Protein AF-L7ZB66-F1 (afdb_monomer)

InterPro dom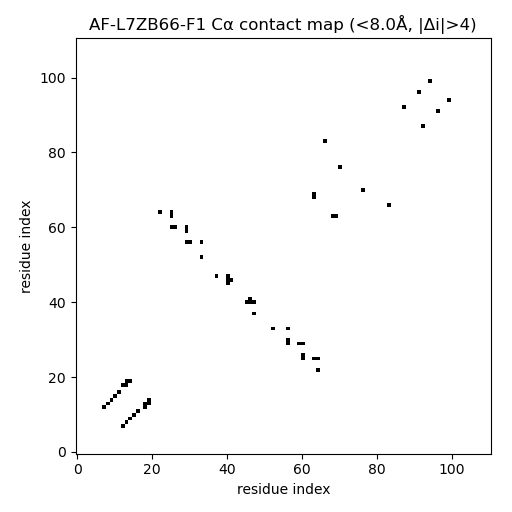ains:
  IPR001128 Cytochrome P450 [PF00067] (2-100)
  IPR036396 Cytochrome P450 superfamily [G3DSA:1.10.630.10] (1-111)
  IPR036396 Cytochrome P450 superfamily [SSF48264] (1-101)

Sequence (111 aa):
PYWKFIKKTCTFELLGTRNMNHFLPIRTNEIRRFLQVMLEKAKASEGVNVTEELIKLTNNVISQMMFSTRSSGTEGEAEEVRTLVREVTQIFGEFNVSDFIKLCKNIDIGG

pLDDT: mean 73.18, std 19.53, range [38.47, 97.62]

Foldseek 3Di:
DVVVVVVCCCVPVQVNPVNVVVLVVVLVVLVVVLVVVVVVCVVVVHDDPVVVSVVVSVVSSVCCSVLVDDDDDDPVVVVSVVVVVVVVCVVVVVPDVVVVVVVVVVPPPPD

Radius of gyration: 17.72 Å; Cα contacts (8 Å, |Δi|>4): 32; chains: 1; bounding box: 33×48×47 Å

Structure (mmCIF, N/CA/C/O backbone):
data_AF-L7ZB66-F1
#
_entry.id   AF-L7ZB66-F1
#
loop_
_atom_site.group_PDB
_atom_site.id
_atom_site.type_symbol
_atom_site.label_atom_id
_atom_site.label_alt_id
_atom_site.label_comp_id
_atom_site.label_asym_id
_atom_site.label_entity_id
_atom_site.label_seq_id
_atom_site.pdbx_PDB_ins_code
_atom_site.Cartn_x
_atom_site.Cartn_y
_atom_site.Cartn_z
_atom_site.occupancy
_atom_site.B_iso_or_equiv
_atom_site.auth_seq_id
_atom_site.auth_comp_id
_atom_site.auth_asym_id
_atom_site.auth_atom_id
_atom_site.pdbx_PDB_model_num
ATOM 1 N N . PRO A 1 1 ? 9.871 -10.343 -27.813 1.00 81.81 1 PRO A N 1
ATOM 2 C CA . PRO A 1 1 ? 10.622 -9.073 -27.599 1.00 81.81 1 PRO A CA 1
ATOM 3 C C . PRO A 1 1 ? 9.860 -8.076 -26.715 1.00 81.81 1 PRO A C 1
ATOM 5 O O . PRO A 1 1 ? 10.382 -7.674 -25.684 1.00 81.81 1 PRO A O 1
ATOM 8 N N . TYR A 1 2 ? 8.604 -7.774 -27.064 1.00 88.00 2 TYR A N 1
ATOM 9 C CA . TYR A 1 2 ? 7.745 -6.824 -26.343 1.00 88.00 2 TYR A CA 1
ATOM 10 C C . TYR A 1 2 ? 7.461 -7.206 -24.879 1.00 88.00 2 TYR A C 1
ATOM 12 O O . TYR A 1 2 ? 7.738 -6.425 -23.980 1.00 88.00 2 TYR A O 1
ATOM 20 N N . TRP A 1 3 ? 7.037 -8.446 -24.602 1.00 88.44 3 TRP A N 1
ATOM 21 C CA . TRP A 1 3 ? 6.808 -8.904 -23.220 1.00 88.44 3 TRP A CA 1
ATOM 22 C C . TRP A 1 3 ? 8.043 -8.761 -22.317 1.00 88.44 3 TRP A C 1
ATOM 24 O O . TRP A 1 3 ? 7.937 -8.351 -21.166 1.00 88.44 3 TRP A O 1
ATOM 34 N N . LYS A 1 4 ? 9.240 -9.050 -22.848 1.00 90.56 4 LYS A N 1
ATOM 35 C CA . LYS A 1 4 ? 10.497 -8.874 -22.104 1.00 90.56 4 LYS A CA 1
ATOM 36 C C . LYS A 1 4 ? 10.752 -7.401 -21.772 1.00 90.56 4 LYS A C 1
ATOM 38 O O . LYS A 1 4 ? 11.255 -7.119 -20.690 1.00 90.56 4 LYS A O 1
ATOM 43 N N . PHE A 1 5 ? 10.403 -6.491 -22.680 1.00 88.75 5 PHE A N 1
ATOM 44 C CA . PHE A 1 5 ? 10.492 -5.051 -22.455 1.00 88.75 5 PHE A CA 1
ATOM 45 C C . PHE A 1 5 ? 9.507 -4.600 -21.372 1.00 88.75 5 PHE A C 1
ATOM 47 O O . PHE A 1 5 ? 9.951 -4.053 -20.370 1.00 88.75 5 PH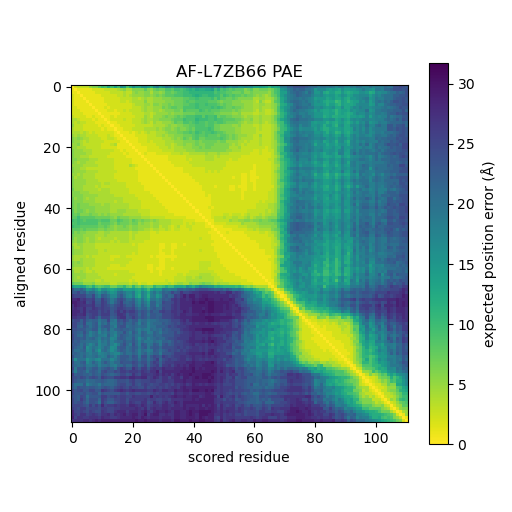E A O 1
ATOM 54 N N . ILE A 1 6 ? 8.217 -4.930 -21.505 1.00 88.19 6 ILE A N 1
ATOM 55 C CA . ILE A 1 6 ? 7.191 -4.592 -20.503 1.00 88.19 6 ILE A CA 1
ATOM 56 C C . ILE A 1 6 ? 7.576 -5.129 -19.126 1.00 88.19 6 ILE A C 1
ATOM 58 O O . ILE A 1 6 ? 7.634 -4.368 -18.164 1.00 88.19 6 ILE A O 1
ATOM 62 N N . LYS A 1 7 ? 7.945 -6.413 -19.038 1.00 87.81 7 LYS A N 1
ATOM 63 C CA . LYS A 1 7 ? 8.395 -7.021 -17.783 1.00 87.81 7 LYS A CA 1
ATOM 64 C C . LYS A 1 7 ? 9.580 -6.260 -17.184 1.00 87.81 7 LYS A C 1
ATOM 66 O O . LYS A 1 7 ? 9.561 -5.960 -15.997 1.00 87.81 7 LYS A O 1
ATOM 71 N N . LYS A 1 8 ? 10.596 -5.926 -17.988 1.00 88.94 8 LYS A N 1
ATOM 72 C CA . LYS A 1 8 ? 11.772 -5.181 -17.515 1.00 88.94 8 LYS A CA 1
ATOM 73 C C . LYS A 1 8 ? 11.379 -3.798 -16.991 1.00 88.94 8 LYS A C 1
ATOM 75 O O . LYS A 1 8 ? 11.788 -3.448 -15.889 1.00 88.94 8 LYS A O 1
ATOM 80 N N . THR A 1 9 ? 10.568 -3.051 -17.733 1.00 82.31 9 THR A N 1
ATOM 81 C CA . THR A 1 9 ? 10.110 -1.715 -17.333 1.00 82.31 9 THR A CA 1
ATOM 82 C C . THR A 1 9 ? 9.297 -1.773 -16.041 1.00 82.31 9 THR A C 1
ATOM 84 O O . THR A 1 9 ? 9.609 -1.058 -15.096 1.00 82.31 9 THR A O 1
ATOM 87 N N . CYS A 1 10 ? 8.326 -2.683 -15.922 1.00 82.12 10 CYS A N 1
ATOM 88 C CA . CYS A 1 10 ? 7.553 -2.828 -14.688 1.00 82.12 10 CYS A CA 1
ATOM 89 C C . CYS A 1 10 ? 8.437 -3.217 -13.494 1.00 82.12 10 CYS A C 1
ATOM 91 O O . CYS A 1 10 ? 8.305 -2.641 -12.418 1.00 82.12 10 CYS A O 1
ATOM 93 N N . THR A 1 11 ? 9.356 -4.171 -13.668 1.00 88.31 11 THR A N 1
ATOM 94 C CA . THR A 1 11 ? 10.205 -4.647 -12.568 1.00 88.31 11 THR A CA 1
ATOM 95 C C . THR A 1 11 ? 11.222 -3.604 -12.108 1.00 88.31 11 THR A C 1
ATOM 97 O O . THR A 1 11 ? 11.420 -3.461 -10.906 1.00 88.31 11 THR A O 1
ATOM 100 N N . PHE A 1 12 ? 11.874 -2.888 -13.024 1.00 86.44 12 PHE A N 1
ATOM 101 C CA . PHE A 1 12 ? 12.952 -1.960 -12.666 1.00 86.44 12 PHE A CA 1
ATOM 102 C C . PHE A 1 12 ? 12.464 -0.527 -12.459 1.00 86.44 12 PHE A C 1
ATOM 104 O O . PHE A 1 12 ? 12.852 0.109 -11.481 1.00 86.44 12 PHE A O 1
ATOM 111 N N . GLU A 1 13 ? 11.598 -0.033 -13.341 1.00 80.69 13 GLU A N 1
ATOM 112 C CA . GLU A 1 13 ? 11.190 1.373 -13.346 1.00 80.69 13 GLU A CA 1
ATOM 113 C C . GLU A 1 13 ? 9.940 1.628 -12.503 1.00 80.69 13 GLU A C 1
ATOM 115 O O . GLU A 1 13 ? 9.818 2.697 -11.929 1.00 80.69 13 GLU A O 1
ATOM 120 N N . LEU A 1 14 ? 9.021 0.670 -12.351 1.00 80.12 14 LEU A N 1
ATOM 121 C CA . LEU A 1 14 ? 7.834 0.878 -11.502 1.00 80.12 14 LEU A CA 1
ATOM 122 C C . LEU A 1 14 ? 8.022 0.279 -10.108 1.00 80.12 14 LEU A C 1
ATOM 124 O O . LEU A 1 14 ? 7.830 0.953 -9.098 1.00 80.12 14 LEU A O 1
ATOM 128 N N . LEU A 1 15 ? 8.443 -0.984 -10.055 1.00 85.44 15 LEU A N 1
ATOM 129 C CA . LEU A 1 15 ? 8.519 -1.778 -8.824 1.00 85.44 15 LEU A CA 1
ATOM 130 C C . LEU A 1 15 ? 9.948 -1.930 -8.284 1.00 85.44 15 LEU A C 1
ATOM 132 O O . LEU A 1 15 ? 10.177 -2.667 -7.324 1.00 85.44 15 LEU A O 1
ATOM 136 N N . GLY A 1 16 ? 10.918 -1.235 -8.882 1.00 89.00 16 GLY A N 1
ATOM 137 C CA . GLY A 1 16 ? 12.303 -1.256 -8.429 1.00 89.00 16 GLY A CA 1
ATOM 138 C C . GLY A 1 16 ? 12.471 -0.579 -7.069 1.00 89.00 16 GLY A C 1
ATOM 139 O O . GLY A 1 16 ? 11.717 0.324 -6.704 1.00 89.00 16 GLY A O 1
ATOM 140 N N . THR A 1 17 ? 13.509 -0.963 -6.323 1.00 89.88 17 THR A N 1
ATOM 141 C CA . THR A 1 17 ? 13.778 -0.477 -4.955 1.00 89.88 17 THR A CA 1
ATOM 142 C C . THR A 1 17 ? 13.760 1.049 -4.841 1.00 89.88 17 THR A C 1
ATOM 144 O O . THR A 1 17 ? 13.215 1.593 -3.884 1.00 89.88 17 THR A O 1
ATOM 147 N N . ARG A 1 18 ? 14.313 1.755 -5.836 1.00 86.06 18 ARG A N 1
ATOM 148 C CA . ARG A 1 18 ? 14.326 3.224 -5.875 1.00 86.06 18 ARG A CA 1
ATOM 149 C C . ARG A 1 18 ? 12.911 3.811 -5.872 1.00 86.06 18 ARG A C 1
ATOM 151 O O . ARG A 1 18 ? 12.625 4.684 -5.058 1.00 86.06 18 ARG A O 1
ATOM 158 N N . ASN A 1 19 ? 12.034 3.319 -6.742 1.00 82.31 19 ASN A N 1
ATOM 159 C CA . ASN A 1 19 ? 10.666 3.826 -6.857 1.00 82.31 19 ASN A CA 1
ATOM 160 C C . ASN A 1 19 ? 9.788 3.334 -5.707 1.00 82.31 19 ASN A C 1
ATOM 162 O O . ASN A 1 19 ? 9.014 4.104 -5.151 1.00 82.31 19 ASN A O 1
ATOM 166 N N . MET A 1 20 ? 10.018 2.120 -5.210 1.00 86.88 20 MET A N 1
ATOM 167 C CA . MET A 1 20 ? 9.381 1.643 -3.980 1.00 86.88 20 MET A CA 1
ATOM 168 C C . MET A 1 20 ? 9.718 2.507 -2.755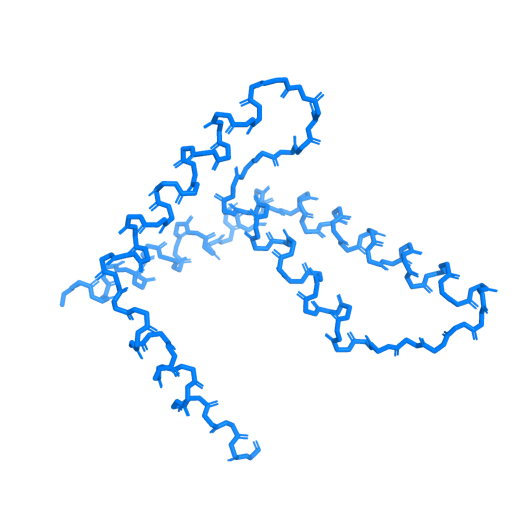 1.00 86.88 20 MET A C 1
ATOM 170 O O . MET A 1 20 ? 8.853 2.710 -1.897 1.00 86.88 20 MET A O 1
ATOM 174 N N . ASN A 1 21 ? 10.939 3.044 -2.674 1.00 88.12 21 ASN A N 1
ATOM 175 C CA . ASN A 1 21 ? 11.311 4.025 -1.653 1.00 88.12 21 ASN A CA 1
ATOM 176 C C . ASN A 1 21 ? 10.620 5.374 -1.883 1.00 88.12 21 ASN A C 1
ATOM 178 O O . ASN A 1 21 ? 10.158 5.985 -0.923 1.00 88.12 21 ASN A O 1
ATOM 182 N N . HIS A 1 22 ? 10.477 5.809 -3.137 1.00 84.44 22 HIS A N 1
ATOM 183 C CA . HIS A 1 22 ? 9.708 7.009 -3.472 1.00 84.44 22 HIS A CA 1
ATOM 184 C C . HIS A 1 22 ? 8.226 6.885 -3.068 1.00 84.44 22 HIS A C 1
ATOM 186 O O . HIS A 1 22 ? 7.658 7.821 -2.516 1.00 84.44 22 HIS A O 1
ATOM 192 N N . PHE A 1 23 ? 7.622 5.705 -3.239 1.00 85.25 23 PHE A N 1
ATOM 193 C CA . PHE A 1 23 ? 6.237 5.412 -2.848 1.00 85.25 23 PHE A CA 1
ATOM 194 C C . PHE A 1 23 ? 6.067 5.002 -1.375 1.00 85.25 23 PHE A C 1
ATOM 196 O O . PHE A 1 23 ? 4.956 4.696 -0.931 1.00 85.25 23 PHE A O 1
ATOM 203 N N . LEU A 1 24 ? 7.140 4.975 -0.579 1.00 90.75 24 LEU A N 1
ATOM 204 C CA . LEU A 1 24 ? 7.063 4.648 0.848 1.00 90.75 24 LEU A CA 1
ATOM 205 C C . LEU A 1 24 ? 6.099 5.565 1.631 1.00 90.75 24 LEU A C 1
ATOM 207 O O . LEU A 1 24 ? 5.323 5.031 2.433 1.00 90.75 24 LEU A O 1
ATOM 211 N N . PRO A 1 25 ? 6.063 6.896 1.405 1.00 90.50 25 PRO A N 1
ATOM 212 C CA . PRO A 1 25 ? 5.122 7.776 2.095 1.00 90.50 25 PRO A CA 1
ATOM 213 C C . PRO A 1 25 ? 3.660 7.442 1.777 1.00 90.50 25 PRO A C 1
ATOM 215 O O . PRO A 1 25 ? 2.829 7.444 2.683 1.00 90.50 25 PRO A O 1
ATOM 218 N N . ILE A 1 26 ? 3.354 7.090 0.521 1.00 87.88 26 ILE A N 1
ATOM 219 C CA . ILE A 1 26 ? 2.008 6.682 0.087 1.00 87.88 26 ILE A CA 1
ATOM 220 C C . ILE A 1 26 ? 1.572 5.434 0.855 1.00 87.88 26 ILE A C 1
ATOM 222 O O . ILE A 1 26 ? 0.544 5.445 1.531 1.00 87.88 26 ILE A O 1
ATOM 226 N N . ARG A 1 27 ? 2.399 4.381 0.831 1.00 90.75 27 ARG A N 1
ATOM 227 C CA . ARG A 1 27 ? 2.108 3.119 1.530 1.00 90.75 27 ARG A CA 1
ATOM 228 C C . ARG A 1 27 ? 1.926 3.329 3.029 1.00 90.75 27 ARG A C 1
ATOM 230 O O . ARG A 1 27 ? 0.975 2.822 3.612 1.00 90.75 27 ARG A O 1
ATOM 237 N N . THR A 1 28 ? 2.802 4.120 3.644 1.00 95.25 28 THR A N 1
ATOM 238 C CA . THR A 1 28 ? 2.713 4.444 5.075 1.00 95.25 28 THR A CA 1
ATOM 239 C C . THR A 1 28 ? 1.411 5.172 5.410 1.00 95.25 28 THR A C 1
ATOM 241 O O . THR A 1 28 ? 0.790 4.891 6.434 1.00 95.25 28 THR A O 1
ATOM 244 N N . ASN A 1 29 ? 0.977 6.102 4.555 1.00 92.56 29 ASN A N 1
ATOM 245 C CA . ASN A 1 29 ? -0.261 6.847 4.764 1.00 92.56 29 ASN A CA 1
ATOM 246 C C . ASN A 1 29 ? -1.503 5.962 4.650 1.00 92.56 29 ASN A C 1
ATOM 248 O O . ASN A 1 29 ? -2.358 6.022 5.535 1.00 92.56 29 ASN A O 1
ATOM 252 N N . GLU A 1 30 ? -1.579 5.115 3.624 1.00 92.12 30 GLU A N 1
ATOM 253 C CA . GLU A 1 30 ? -2.713 4.203 3.446 1.00 92.12 30 GLU A CA 1
ATOM 254 C C . GLU A 1 30 ? -2.779 3.143 4.555 1.00 92.12 30 GLU A C 1
ATOM 256 O O . GLU A 1 30 ? -3.855 2.886 5.092 1.00 92.12 30 GLU A O 1
ATOM 261 N N . ILE A 1 31 ? -1.635 2.607 5.003 1.00 96.31 31 ILE A N 1
ATOM 262 C CA . ILE A 1 31 ? -1.584 1.696 6.162 1.00 96.31 31 ILE A CA 1
ATOM 263 C C . ILE A 1 31 ? -2.105 2.393 7.423 1.00 96.31 31 ILE A C 1
ATOM 265 O O . ILE A 1 31 ? -2.890 1.815 8.173 1.00 96.31 31 ILE A O 1
ATOM 269 N N . ARG A 1 32 ? -1.709 3.650 7.662 1.00 97.31 32 ARG A N 1
ATOM 270 C CA . ARG A 1 32 ? -2.201 4.413 8.818 1.00 97.31 32 ARG A CA 1
ATOM 271 C C . ARG A 1 32 ? -3.716 4.595 8.764 1.00 97.31 32 ARG A C 1
ATOM 273 O O . ARG A 1 32 ? -4.375 4.433 9.787 1.00 97.31 32 ARG A O 1
ATOM 280 N N . ARG A 1 33 ? -4.262 4.899 7.584 1.00 94.19 33 ARG A N 1
ATOM 281 C CA . ARG A 1 33 ? -5.708 5.040 7.367 1.00 94.19 33 ARG A CA 1
ATOM 282 C C . ARG A 1 33 ? -6.443 3.725 7.617 1.00 94.19 33 ARG A C 1
ATOM 284 O O . ARG A 1 33 ? -7.443 3.719 8.325 1.00 94.19 33 ARG A O 1
ATOM 291 N N . PHE A 1 34 ? -5.916 2.619 7.098 1.00 94.69 34 PHE A N 1
ATOM 292 C CA . PHE A 1 34 ? -6.443 1.281 7.355 1.00 94.69 34 PHE A CA 1
ATOM 293 C C . PHE A 1 34 ? -6.495 0.978 8.860 1.00 94.69 34 PHE A C 1
ATOM 295 O O . PHE A 1 34 ? -7.543 0.599 9.373 1.00 94.69 34 PHE A O 1
ATOM 302 N N . LEU A 1 35 ? -5.405 1.226 9.595 1.00 97.44 35 LEU A N 1
ATOM 303 C CA . LEU A 1 35 ? -5.360 1.003 11.045 1.00 97.44 35 LEU A CA 1
ATOM 304 C C . LEU A 1 35 ? -6.354 1.884 11.812 1.00 97.44 35 LEU A C 1
ATOM 306 O O . LEU A 1 35 ? -6.951 1.420 12.780 1.00 97.44 35 LEU A O 1
ATOM 310 N N . GLN A 1 36 ? -6.562 3.130 11.379 1.00 97.31 36 GLN A N 1
ATOM 311 C CA . GLN A 1 36 ? -7.590 4.001 11.954 1.00 97.31 36 GLN A CA 1
ATOM 312 C C . GLN A 1 36 ? -8.991 3.420 11.746 1.00 97.31 36 GLN A C 1
ATOM 314 O O . GLN A 1 36 ? -9.751 3.340 12.704 1.00 97.31 36 GLN A O 1
ATOM 319 N N . VAL A 1 37 ? -9.315 2.943 10.539 1.00 93.94 37 VAL A N 1
ATOM 320 C CA . VAL A 1 37 ? -10.604 2.281 10.267 1.00 93.94 37 VAL A CA 1
ATOM 321 C C . VAL A 1 37 ? -10.778 1.042 11.147 1.00 93.94 37 VAL A C 1
ATOM 323 O O . VAL A 1 37 ? -11.839 0.866 11.741 1.00 93.94 37 VAL A O 1
ATOM 326 N N . MET A 1 38 ? -9.739 0.212 11.284 1.00 96.25 38 MET A N 1
ATOM 327 C CA . MET A 1 38 ? -9.785 -0.966 12.159 1.00 96.25 38 MET A CA 1
ATOM 328 C C . MET A 1 38 ? -10.035 -0.580 13.621 1.00 96.25 38 MET A C 1
ATOM 330 O O . MET A 1 38 ? -10.843 -1.216 14.294 1.00 96.25 38 MET A O 1
ATOM 334 N N . LEU A 1 39 ? -9.366 0.469 14.109 1.00 97.19 39 LEU A N 1
ATOM 335 C CA . LEU A 1 39 ? -9.525 0.956 15.477 1.00 97.19 39 LEU A CA 1
ATOM 336 C C . LEU A 1 39 ? -10.946 1.467 15.740 1.00 97.19 39 LEU A C 1
ATOM 338 O O . LEU A 1 39 ? -11.514 1.153 16.782 1.00 97.19 39 LEU A O 1
ATOM 342 N N . GLU A 1 40 ? -11.523 2.235 14.817 1.00 96.88 40 GLU A N 1
ATOM 343 C CA . GLU A 1 40 ? -12.889 2.744 14.974 1.00 96.88 40 GLU A CA 1
ATOM 344 C C . GLU A 1 40 ? -13.922 1.611 14.946 1.00 96.88 40 GLU A C 1
ATOM 346 O O . GLU A 1 40 ? -14.788 1.559 15.820 1.00 96.88 40 GLU A O 1
ATOM 351 N N . LYS A 1 41 ? -13.773 0.633 14.041 1.00 95.88 41 LYS A N 1
ATOM 352 C CA . LYS A 1 41 ? -14.629 -0.566 14.025 1.00 95.88 41 LYS A CA 1
ATOM 353 C C . LYS A 1 41 ? -14.506 -1.380 15.316 1.00 95.88 41 LYS A C 1
ATOM 355 O O . LYS A 1 41 ? -15.510 -1.826 15.864 1.00 95.88 41 LYS A O 1
ATOM 360 N N . ALA A 1 42 ? -13.291 -1.514 15.853 1.00 96.38 42 ALA A N 1
ATOM 361 C CA . ALA A 1 42 ? -13.062 -2.193 17.126 1.00 96.38 42 ALA A CA 1
ATOM 362 C C . ALA A 1 42 ? -13.728 -1.461 18.305 1.00 96.38 42 ALA A C 1
ATOM 364 O O . ALA A 1 42 ? -14.376 -2.103 19.130 1.00 96.38 42 ALA A O 1
ATOM 365 N N . LYS A 1 43 ? -13.628 -0.125 18.372 1.00 97.62 43 LYS A N 1
ATOM 366 C CA . LYS A 1 43 ? -14.325 0.685 19.391 1.00 97.62 43 LYS A CA 1
ATOM 367 C C . LYS A 1 43 ? -15.844 0.540 19.301 1.00 97.62 43 LYS A C 1
ATOM 369 O O . LYS A 1 43 ? -16.509 0.503 20.332 1.00 97.62 43 LYS A O 1
ATOM 374 N N . ALA A 1 44 ? -16.376 0.430 18.087 1.00 97.56 44 ALA A N 1
ATOM 375 C CA . ALA A 1 44 ? -17.794 0.196 17.835 1.00 97.56 44 ALA A CA 1
ATOM 376 C C . ALA A 1 44 ? -18.230 -1.266 18.071 1.00 97.56 44 ALA A C 1
ATOM 378 O O . ALA A 1 44 ? -19.416 -1.567 17.979 1.00 97.56 44 ALA A O 1
ATOM 379 N N . SER A 1 45 ? -17.299 -2.177 18.402 1.00 96.62 45 SER A N 1
ATOM 380 C CA . SER A 1 45 ? -17.545 -3.627 18.488 1.00 96.62 45 SER A CA 1
ATOM 381 C C . SER A 1 45 ? -18.164 -4.212 17.209 1.00 96.62 45 SER A C 1
ATOM 383 O O . SER A 1 45 ? -18.949 -5.159 17.254 1.00 96.62 45 SER A O 1
ATOM 385 N N . GLU A 1 46 ? -17.802 -3.649 16.056 1.00 96.50 46 GLU A N 1
ATOM 386 C CA . GLU A 1 46 ? -18.251 -4.110 14.747 1.00 96.50 46 GLU A CA 1
ATOM 387 C C . GLU A 1 46 ? -17.390 -5.275 14.248 1.00 96.50 46 GLU A C 1
ATOM 389 O O . GLU A 1 46 ? -16.161 -5.275 14.358 1.00 96.50 46 GLU A O 1
ATOM 394 N N . GLY A 1 47 ? -18.037 -6.270 13.638 1.00 94.50 47 GLY A N 1
ATOM 395 C CA . GLY A 1 47 ? -17.335 -7.321 12.907 1.00 94.50 47 GLY A CA 1
ATOM 396 C C . GLY A 1 47 ? -16.632 -6.756 11.670 1.00 94.50 47 GLY A C 1
ATOM 397 O O . GLY A 1 47 ? -17.181 -5.917 10.956 1.00 94.50 47 GLY A O 1
ATOM 398 N N . VAL A 1 48 ? -15.421 -7.238 11.386 1.00 94.81 48 VAL A N 1
ATOM 399 C CA . VAL A 1 48 ? -14.618 -6.765 10.251 1.00 94.81 48 VAL A CA 1
ATOM 400 C C . VAL A 1 48 ? -14.348 -7.897 9.269 1.00 94.81 48 VAL A C 1
ATOM 402 O O . VAL A 1 48 ? -13.756 -8.913 9.626 1.00 94.81 48 VAL A O 1
ATOM 405 N N . ASN A 1 49 ? -14.706 -7.688 8.001 1.00 92.69 49 ASN A N 1
ATOM 406 C CA . ASN A 1 49 ? -14.193 -8.501 6.905 1.00 92.69 49 ASN A CA 1
A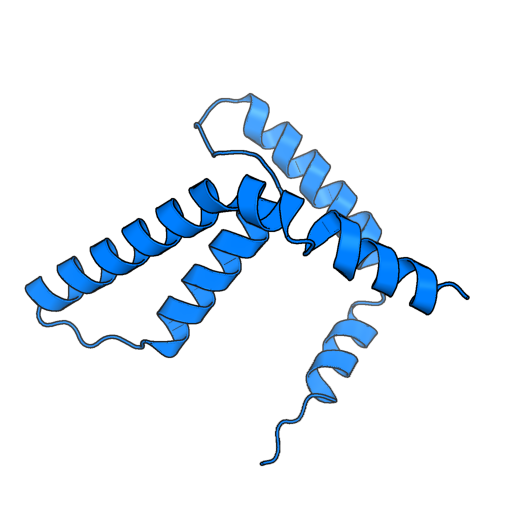TOM 407 C C . ASN A 1 49 ? -12.797 -7.999 6.511 1.00 92.69 49 ASN A C 1
ATOM 409 O O . ASN A 1 49 ? -12.648 -7.046 5.747 1.00 92.69 49 ASN A O 1
ATOM 413 N N . VAL A 1 50 ? -11.765 -8.645 7.048 1.00 91.62 50 VAL A N 1
ATOM 414 C CA . VAL A 1 50 ? -10.369 -8.242 6.825 1.00 91.62 50 VAL A CA 1
ATOM 415 C C . VAL A 1 50 ? -9.972 -8.359 5.351 1.00 91.62 50 VAL A C 1
ATOM 417 O O . VAL A 1 50 ? -9.224 -7.518 4.859 1.00 91.62 50 VAL A O 1
ATOM 420 N N . THR A 1 51 ? -10.496 -9.347 4.623 1.00 90.25 51 THR A N 1
ATOM 421 C CA . THR A 1 51 ? -10.204 -9.529 3.194 1.00 90.25 51 THR A CA 1
ATOM 422 C C . THR A 1 51 ? -10.656 -8.322 2.380 1.00 90.25 51 THR A C 1
ATOM 424 O O . THR A 1 51 ? -9.889 -7.805 1.570 1.00 90.25 51 THR A O 1
ATOM 427 N N . GLU A 1 52 ? -11.871 -7.831 2.621 1.00 82.94 52 GLU A N 1
ATOM 428 C CA . GLU A 1 52 ? -12.401 -6.660 1.918 1.00 82.94 52 GLU A CA 1
ATOM 429 C C . GLU A 1 52 ? -11.588 -5.393 2.228 1.00 82.94 52 GLU A C 1
ATOM 431 O O . GLU A 1 52 ? -11.256 -4.616 1.331 1.00 82.94 52 GLU A O 1
ATOM 436 N N . GLU A 1 53 ? -11.218 -5.196 3.491 1.00 86.88 53 GLU A N 1
ATOM 437 C CA . GLU A 1 53 ? -10.452 -4.026 3.928 1.00 86.88 53 GLU A CA 1
ATOM 438 C C . GLU A 1 53 ? -9.005 -4.047 3.406 1.00 86.88 53 GLU A C 1
ATOM 440 O O . GLU A 1 53 ? -8.461 -3.003 3.040 1.00 86.88 53 GLU A O 1
ATOM 445 N N . LEU A 1 54 ? -8.396 -5.231 3.286 1.00 86.50 54 LEU A N 1
ATOM 446 C CA . LEU A 1 54 ? -7.090 -5.395 2.643 1.00 86.50 54 LEU A CA 1
ATOM 447 C C . LEU A 1 54 ? -7.156 -5.135 1.133 1.00 86.50 54 LEU A C 1
ATOM 449 O O . LEU A 1 54 ? -6.275 -4.458 0.604 1.00 86.50 54 LEU A O 1
ATOM 453 N N . ILE A 1 55 ? -8.204 -5.599 0.441 1.00 82.81 55 ILE A N 1
ATOM 454 C CA . ILE A 1 55 ? -8.411 -5.288 -0.984 1.00 82.81 55 ILE A CA 1
ATOM 455 C C . ILE A 1 55 ? -8.537 -3.771 -1.183 1.00 82.81 55 ILE A C 1
ATOM 457 O O . ILE A 1 55 ? -7.895 -3.213 -2.077 1.00 82.81 55 ILE A O 1
ATOM 461 N N . LYS A 1 56 ? -9.302 -3.081 -0.325 1.00 78.69 56 LYS A N 1
ATOM 462 C CA . LYS A 1 56 ? -9.411 -1.611 -0.343 1.00 78.69 56 LYS A CA 1
ATOM 463 C C . LYS A 1 56 ? -8.052 -0.940 -0.137 1.00 78.69 56 LYS A C 1
ATOM 465 O O . LYS A 1 56 ? -7.693 -0.055 -0.913 1.00 78.69 56 LYS A O 1
ATOM 470 N N . LEU A 1 57 ? -7.274 -1.386 0.852 1.00 86.00 57 LEU A N 1
ATOM 471 C CA . LEU A 1 57 ? -5.923 -0.879 1.107 1.00 86.00 57 LEU A CA 1
ATOM 472 C C . LEU A 1 57 ? -5.018 -1.026 -0.127 1.00 86.00 57 LEU A C 1
ATOM 474 O O . LEU A 1 57 ? -4.39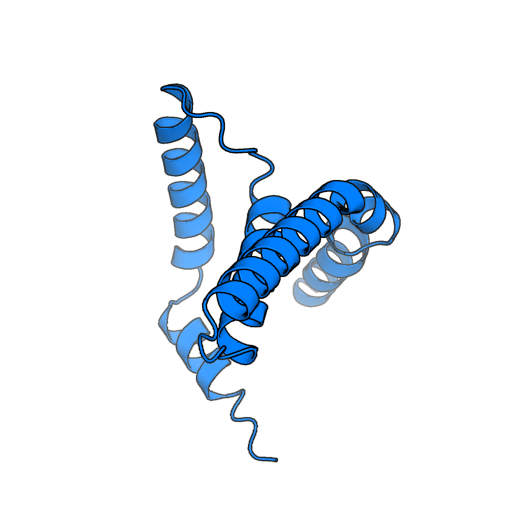3 -0.054 -0.557 1.00 86.00 57 LEU A O 1
ATOM 478 N N . THR A 1 58 ? -4.957 -2.218 -0.722 1.00 82.19 58 THR A N 1
ATOM 479 C CA . THR A 1 58 ? -4.119 -2.476 -1.900 1.00 82.19 58 THR A CA 1
ATOM 480 C C . THR A 1 58 ? -4.557 -1.636 -3.100 1.00 82.19 58 THR A C 1
ATOM 482 O O . THR A 1 58 ? -3.703 -1.043 -3.761 1.00 82.19 58 THR A O 1
ATOM 485 N N . ASN A 1 59 ? -5.863 -1.511 -3.346 1.00 77.38 59 ASN A N 1
ATOM 486 C CA . ASN A 1 59 ? -6.394 -0.689 -4.435 1.00 77.38 59 ASN A CA 1
ATOM 487 C C . ASN A 1 59 ? -6.052 0.793 -4.264 1.00 77.38 59 ASN A C 1
ATOM 489 O O . ASN A 1 59 ? -5.637 1.432 -5.233 1.00 77.38 59 ASN A O 1
ATOM 493 N N . ASN A 1 60 ? -6.165 1.335 -3.050 1.00 79.81 60 ASN A N 1
ATOM 494 C CA . ASN A 1 60 ? -5.797 2.725 -2.782 1.00 79.81 60 ASN A CA 1
ATOM 495 C C . ASN A 1 60 ? -4.301 2.963 -3.005 1.00 79.81 60 ASN A C 1
ATOM 497 O O . ASN A 1 60 ? -3.926 3.937 -3.655 1.00 79.81 60 ASN A O 1
ATOM 501 N N . VAL A 1 61 ? -3.447 2.053 -2.521 1.00 84.19 61 VAL A N 1
ATOM 502 C CA . VAL A 1 61 ? -1.993 2.133 -2.721 1.00 84.19 61 VAL A CA 1
ATOM 503 C C . VAL A 1 61 ? -1.642 2.094 -4.209 1.00 84.19 61 VAL A C 1
ATOM 505 O O . VAL A 1 61 ? -0.898 2.956 -4.670 1.00 84.19 61 VAL A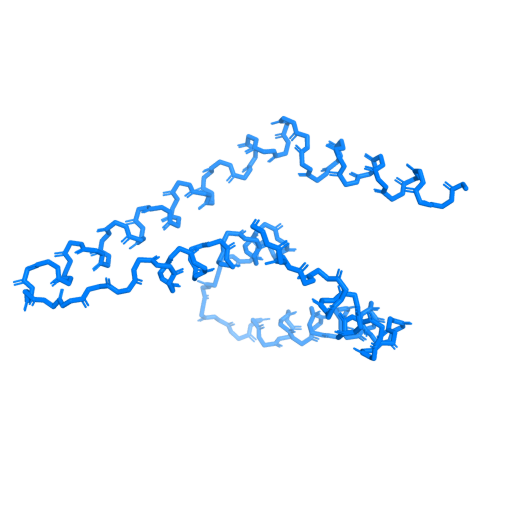 O 1
ATOM 508 N N . ILE A 1 62 ? -2.188 1.139 -4.971 1.00 80.00 62 ILE A N 1
ATOM 509 C CA . ILE A 1 62 ? -1.947 1.028 -6.420 1.00 80.00 62 ILE A CA 1
ATOM 510 C C . ILE A 1 62 ? -2.442 2.278 -7.144 1.00 80.00 62 ILE A C 1
ATOM 512 O O . ILE A 1 62 ? -1.696 2.850 -7.933 1.00 80.00 62 ILE A O 1
ATOM 516 N N . SER A 1 63 ? -3.651 2.746 -6.836 1.00 73.62 63 SER A N 1
ATOM 517 C CA . SER A 1 63 ? -4.220 3.940 -7.465 1.00 73.62 63 SER A CA 1
ATOM 518 C C . SER A 1 63 ? -3.363 5.176 -7.188 1.00 73.62 63 SER A C 1
ATOM 520 O O . SER A 1 63 ? -3.039 5.916 -8.107 1.00 73.62 63 SER A O 1
ATOM 522 N N . GLN A 1 64 ? -2.907 5.377 -5.951 1.00 77.62 64 GLN A N 1
ATOM 523 C CA . GLN A 1 64 ? -2.035 6.504 -5.607 1.00 77.62 64 GLN A CA 1
ATOM 524 C C . GLN A 1 64 ? -0.658 6.420 -6.284 1.00 77.62 64 GLN A C 1
ATOM 526 O O . GLN A 1 64 ? -0.148 7.435 -6.753 1.00 77.62 64 GLN A O 1
ATOM 531 N N . MET A 1 65 ? -0.066 5.224 -6.387 1.00 80.06 65 MET A N 1
ATOM 532 C CA . MET A 1 65 ? 1.192 5.031 -7.124 1.00 80.06 65 MET A CA 1
ATOM 533 C C . MET A 1 65 ? 1.031 5.288 -8.628 1.00 80.06 65 MET A C 1
ATOM 535 O O . MET A 1 65 ? 1.952 5.809 -9.250 1.00 80.06 65 MET A O 1
ATOM 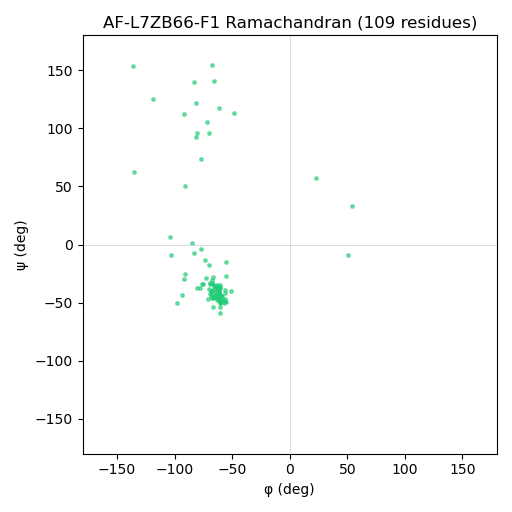539 N N . MET A 1 66 ? -0.121 4.936 -9.206 1.00 73.00 66 MET A N 1
ATOM 540 C CA . MET A 1 66 ? -0.406 5.136 -10.629 1.00 73.00 66 MET A CA 1
ATOM 541 C C . MET A 1 66 ? -0.770 6.583 -10.966 1.00 73.00 66 MET A C 1
ATOM 543 O O . MET A 1 66 ? -0.373 7.071 -12.018 1.00 73.00 66 MET A O 1
ATOM 547 N N . PHE A 1 67 ? -1.513 7.268 -10.093 1.00 64.69 67 PHE A N 1
ATOM 548 C CA . PHE A 1 67 ? -2.124 8.555 -10.424 1.00 64.69 67 PHE A CA 1
ATOM 549 C C . PHE A 1 67 ? -1.416 9.778 -9.833 1.00 64.69 67 PHE A C 1
ATOM 551 O O . PHE A 1 67 ? -1.754 10.874 -10.246 1.00 64.69 67 PHE A O 1
ATOM 558 N N . SER A 1 68 ? -0.432 9.635 -8.929 1.00 57.62 68 SER A N 1
ATOM 559 C CA . SER A 1 68 ? 0.357 10.719 -8.283 1.00 57.62 68 SER A CA 1
ATOM 560 C C . SER A 1 68 ? -0.415 11.894 -7.645 1.00 57.62 68 SER A C 1
ATOM 562 O O . SER A 1 68 ? 0.189 12.684 -6.918 1.00 57.62 68 SER A O 1
ATOM 564 N N . THR A 1 69 ? -1.729 12.013 -7.829 1.00 45.75 69 THR A N 1
ATOM 565 C CA . THR A 1 69 ? -2.521 13.126 -7.318 1.00 45.75 69 THR A CA 1
ATOM 566 C C . THR A 1 69 ? -3.076 12.775 -5.943 1.00 45.75 69 THR A C 1
ATOM 568 O O . THR A 1 69 ? -3.942 11.912 -5.753 1.00 45.75 69 THR A O 1
ATOM 571 N N . ARG A 1 70 ? -2.558 13.492 -4.946 1.00 44.75 70 ARG A N 1
ATOM 572 C CA . ARG A 1 70 ? -3.186 13.631 -3.638 1.00 44.75 70 ARG A CA 1
ATOM 573 C C . ARG A 1 70 ? -4.410 14.521 -3.836 1.00 44.75 70 ARG A C 1
ATOM 575 O O . ARG A 1 70 ? -4.254 15.724 -4.003 1.00 44.75 70 ARG A O 1
ATOM 582 N N . SER A 1 71 ? -5.596 13.919 -3.821 1.00 38.47 71 SER A N 1
ATOM 583 C CA . SER A 1 71 ? -6.879 14.625 -3.870 1.00 38.47 71 SER A CA 1
ATOM 584 C C . SER A 1 71 ? -6.896 15.771 -2.851 1.00 38.47 71 SER A C 1
ATOM 586 O O . SER A 1 71 ? -6.854 15.531 -1.637 1.00 38.47 71 SER A O 1
ATOM 588 N N . SER A 1 72 ? -6.936 16.997 -3.351 1.00 39.44 72 SER A N 1
ATOM 589 C CA . SER A 1 72 ? -7.107 18.236 -2.604 1.00 39.44 72 SER A CA 1
ATOM 590 C C . SER A 1 72 ? -8.128 19.105 -3.342 1.00 39.44 72 SER A C 1
ATOM 592 O O . SER A 1 72 ? -7.803 20.193 -3.809 1.00 39.44 72 SER A O 1
ATOM 594 N N . GLY A 1 73 ? -9.356 18.591 -3.439 1.00 40.91 73 GLY A N 1
ATOM 595 C CA . GLY A 1 73 ? -10.639 19.271 -3.649 1.00 40.91 73 GLY A CA 1
ATOM 596 C C . GLY A 1 73 ? -10.624 20.650 -4.305 1.00 40.91 73 GLY A C 1
ATOM 597 O O . GLY A 1 73 ? -11.144 21.592 -3.710 1.00 40.91 73 GLY A O 1
ATOM 598 N N . THR A 1 74 ? -10.063 20.795 -5.506 1.00 42.22 74 THR A N 1
ATOM 599 C CA . THR A 1 74 ? -10.147 22.043 -6.286 1.00 42.22 74 THR A CA 1
ATOM 600 C C . THR A 1 74 ? -10.453 21.748 -7.753 1.00 42.22 74 THR A C 1
ATOM 602 O O . THR A 1 74 ? -10.163 20.668 -8.256 1.00 42.22 74 THR A O 1
ATOM 605 N N . GLU A 1 75 ? -11.076 22.707 -8.442 1.00 48.12 75 GLU A N 1
ATOM 606 C CA . GLU A 1 75 ? -11.723 22.562 -9.762 1.00 48.12 75 GLU A CA 1
ATOM 607 C C . GLU A 1 75 ? -10.838 21.997 -10.896 1.00 48.12 75 GLU A C 1
ATOM 609 O O . GLU A 1 75 ? -11.373 21.525 -11.897 1.00 48.12 75 GLU A O 1
ATOM 614 N N . GLY A 1 76 ? -9.509 21.963 -10.739 1.00 53.44 76 GLY A N 1
ATOM 615 C CA . GLY A 1 76 ? -8.587 21.302 -11.676 1.00 53.44 76 GLY A CA 1
ATOM 616 C C . GLY A 1 76 ? -8.654 19.766 -11.668 1.00 53.44 76 GLY A C 1
ATOM 617 O O . GLY A 1 76 ? -8.247 19.124 -12.636 1.00 53.44 76 GLY A O 1
ATOM 618 N N . GLU A 1 77 ? -9.223 19.162 -10.620 1.00 52.78 77 GLU A N 1
ATOM 619 C CA . GLU A 1 77 ? -9.284 17.704 -10.442 1.00 52.78 77 GLU A CA 1
ATOM 620 C C . GLU A 1 77 ? -10.190 17.007 -11.459 1.00 52.78 77 GLU A C 1
ATOM 622 O O . GLU A 1 77 ? -9.912 15.882 -11.869 1.00 52.78 77 GLU A O 1
ATOM 627 N N . ALA A 1 78 ? -11.269 17.657 -11.899 1.00 52.38 78 ALA A N 1
ATOM 628 C CA . ALA A 1 78 ? -12.188 17.055 -12.862 1.00 52.38 78 ALA A CA 1
ATOM 629 C C . ALA A 1 78 ? -11.525 16.857 -14.234 1.00 52.38 78 ALA A C 1
ATOM 631 O O . ALA A 1 78 ? -11.802 15.868 -14.914 1.00 52.38 78 ALA A O 1
ATOM 632 N N . GLU A 1 79 ? -10.635 17.773 -14.618 1.00 54.34 79 GLU A N 1
ATOM 633 C CA . GLU A 1 79 ? -9.939 17.724 -15.902 1.00 54.34 79 GLU A CA 1
ATOM 634 C C . GLU A 1 79 ? -8.751 16.754 -15.866 1.00 54.34 79 GLU A C 1
ATOM 636 O O . GLU A 1 79 ? -8.553 15.991 -16.815 1.00 54.34 79 GLU A O 1
ATOM 641 N N . GLU A 1 80 ? -8.026 16.682 -14.743 1.00 55.47 80 GLU A N 1
ATOM 642 C CA . GLU A 1 80 ? -7.010 15.643 -14.522 1.00 55.47 80 GLU A CA 1
ATOM 643 C C . GLU A 1 80 ? -7.638 14.248 -14.490 1.00 55.47 80 GLU A C 1
ATOM 645 O O . GLU A 1 80 ? -7.196 13.359 -15.215 1.00 55.47 80 GLU A O 1
ATOM 650 N N . VAL A 1 81 ? -8.724 14.049 -13.735 1.00 52.12 81 VAL A N 1
ATOM 651 C CA . VAL A 1 81 ? -9.439 12.765 -13.692 1.00 52.12 81 VAL A CA 1
ATOM 652 C C . VAL A 1 81 ? -10.004 12.405 -15.064 1.00 52.12 81 VAL A C 1
ATOM 654 O O . VAL A 1 81 ? -9.918 11.247 -15.459 1.00 52.12 81 VAL A O 1
ATOM 657 N N . ARG A 1 82 ? -10.537 13.361 -15.837 1.00 52.47 82 ARG A N 1
ATOM 658 C CA . ARG A 1 82 ? -10.983 13.105 -17.220 1.00 52.47 82 ARG A CA 1
ATOM 659 C C . ARG A 1 82 ? -9.841 12.702 -18.138 1.00 52.47 82 ARG A C 1
ATOM 661 O O . ARG A 1 82 ? -10.013 11.779 -18.935 1.00 52.47 82 ARG A O 1
ATOM 668 N N . THR A 1 83 ? -8.697 13.367 -18.029 1.00 60.53 83 THR A N 1
ATOM 669 C CA . THR A 1 83 ? -7.504 13.050 -18.822 1.00 60.53 83 THR A CA 1
ATOM 670 C C . THR A 1 83 ? -6.990 11.659 -18.469 1.00 60.53 83 THR A C 1
ATOM 672 O O . THR A 1 83 ? -6.793 10.836 -19.359 1.00 60.53 83 THR A O 1
ATOM 675 N N . LEU A 1 84 ? -6.920 11.335 -17.179 1.00 57.59 84 LEU A N 1
ATOM 676 C CA . LEU A 1 84 ? -6.520 10.020 -16.685 1.00 57.59 84 LEU A CA 1
ATOM 677 C C . LEU A 1 84 ? -7.510 8.925 -17.080 1.00 57.59 84 LEU A C 1
ATOM 679 O O . LEU A 1 84 ? -7.099 7.882 -17.571 1.00 57.59 84 LEU A O 1
ATOM 683 N N . VAL A 1 85 ? -8.817 9.154 -16.935 1.00 56.53 85 VAL A N 1
ATOM 684 C CA . VAL A 1 85 ? -9.851 8.215 -17.397 1.00 56.53 85 VAL A CA 1
ATOM 685 C C . VAL A 1 85 ? -9.741 8.008 -18.900 1.00 56.53 85 VAL A C 1
ATOM 687 O O . VAL A 1 85 ? -9.909 6.882 -19.352 1.00 56.53 85 VAL A O 1
ATOM 690 N N . ARG A 1 86 ? -9.423 9.040 -19.683 1.00 60.28 86 ARG A N 1
ATOM 691 C CA . ARG A 1 86 ? -9.219 8.920 -21.129 1.00 60.28 86 ARG A CA 1
ATOM 692 C C . ARG A 1 86 ? -7.961 8.123 -21.467 1.00 60.28 86 ARG A C 1
ATOM 694 O O . ARG A 1 86 ? -8.045 7.258 -22.329 1.00 60.28 86 ARG A O 1
ATOM 701 N N . GLU A 1 87 ? -6.840 8.362 -20.796 1.00 59.41 87 GLU A N 1
ATOM 702 C CA . GLU A 1 87 ? -5.593 7.611 -21.000 1.00 59.41 87 GLU A CA 1
ATOM 703 C C . GLU A 1 87 ? -5.742 6.149 -20.575 1.00 59.41 87 GLU A C 1
ATOM 705 O O . GLU A 1 87 ? -5.398 5.240 -21.327 1.00 59.41 87 GLU A O 1
ATOM 710 N N . VAL A 1 88 ? -6.349 5.909 -19.414 1.00 56.88 88 VAL A N 1
ATOM 711 C CA . VAL A 1 88 ? -6.722 4.579 -18.927 1.00 56.88 88 VAL A CA 1
ATOM 712 C C . VAL A 1 88 ? -7.685 3.927 -19.915 1.00 56.88 88 VAL A C 1
ATOM 714 O O . VAL A 1 88 ? -7.430 2.817 -20.344 1.00 56.88 88 VAL A O 1
ATOM 717 N N . THR A 1 89 ? -8.742 4.597 -20.367 1.00 52.31 89 THR A N 1
ATOM 718 C CA . THR A 1 89 ? -9.685 4.035 -21.355 1.00 52.31 89 THR A CA 1
ATOM 719 C C . THR A 1 89 ? -9.036 3.822 -22.720 1.00 52.31 89 THR A C 1
ATOM 721 O O . THR A 1 89 ? -9.445 2.923 -23.437 1.00 52.31 89 THR A O 1
ATOM 724 N N . GLN A 1 90 ? -8.020 4.590 -23.100 1.00 59.59 90 GLN A N 1
ATOM 725 C CA . GLN A 1 90 ? -7.264 4.344 -24.324 1.00 59.59 90 GLN A CA 1
ATOM 726 C C . GLN A 1 90 ? -6.392 3.095 -24.171 1.00 59.59 90 GLN A C 1
ATOM 728 O O . GLN A 1 90 ? -6.457 2.205 -25.012 1.00 59.59 90 GLN A O 1
ATOM 733 N N . ILE A 1 91 ? -5.668 2.970 -23.056 1.00 55.19 91 ILE A N 1
ATOM 734 C CA . ILE A 1 91 ? -4.877 1.779 -22.733 1.00 55.19 91 ILE A CA 1
ATOM 735 C C . ILE A 1 91 ? -5.808 0.560 -22.634 1.00 55.19 91 ILE A C 1
ATOM 737 O O . ILE A 1 91 ? -5.685 -0.382 -23.402 1.00 55.19 91 ILE A O 1
ATOM 741 N N . PHE A 1 92 ? -6.803 0.586 -21.751 1.00 50.78 92 PHE A N 1
ATOM 742 C CA . PHE A 1 92 ? -7.757 -0.502 -21.519 1.00 50.78 92 PHE A CA 1
ATOM 743 C C . PHE A 1 92 ? -8.808 -0.685 -22.622 1.00 50.78 92 PHE A C 1
ATOM 745 O O . PHE A 1 92 ? -9.495 -1.694 -22.598 1.00 50.78 92 PHE A O 1
ATOM 752 N N . GLY A 1 93 ? -8.974 0.256 -23.550 1.00 53.34 93 GLY A N 1
ATOM 753 C CA . GLY A 1 93 ? -9.860 0.142 -24.716 1.00 53.34 93 GLY A CA 1
ATOM 754 C C . GLY A 1 93 ? -9.149 -0.437 -25.938 1.00 53.34 93 GLY A C 1
ATOM 755 O O . GLY A 1 93 ? -9.792 -1.070 -26.774 1.00 53.34 93 GLY A O 1
ATOM 756 N N . GLU A 1 94 ? -7.822 -0.289 -26.014 1.00 52.69 94 GLU A N 1
ATOM 757 C CA . GLU A 1 94 ? -6.964 -1.078 -26.906 1.00 52.69 94 GLU A CA 1
ATOM 758 C C . GLU A 1 94 ? -6.819 -2.531 -26.414 1.00 52.69 94 GLU A C 1
ATOM 760 O O . GLU A 1 94 ? -6.680 -3.453 -27.220 1.00 52.69 94 GLU A O 1
ATOM 765 N N . PHE A 1 95 ? -6.916 -2.765 -25.101 1.00 45.53 95 PHE A N 1
ATOM 766 C CA . PHE A 1 95 ? -7.055 -4.106 -24.531 1.00 45.53 95 PHE A CA 1
ATOM 767 C C . PHE A 1 95 ? -8.516 -4.566 -24.608 1.00 45.53 95 PHE A C 1
ATOM 769 O O . PHE A 1 95 ? -9.418 -3.950 -24.057 1.00 45.53 95 PHE A O 1
ATOM 776 N N . ASN A 1 96 ? -8.796 -5.687 -25.270 1.00 49.69 96 ASN A N 1
ATOM 777 C CA . ASN A 1 96 ? -10.158 -6.211 -25.302 1.00 49.69 96 ASN A CA 1
ATOM 778 C C . ASN A 1 96 ? -10.610 -6.541 -23.863 1.00 49.69 96 ASN A C 1
ATOM 780 O O . ASN A 1 96 ? -10.032 -7.405 -23.208 1.00 49.69 96 ASN A O 1
ATOM 784 N N . VAL A 1 97 ? -11.654 -5.876 -23.357 1.00 45.31 97 VAL A N 1
ATOM 785 C CA . VAL A 1 97 ? -12.220 -6.132 -22.015 1.00 45.31 97 VAL A CA 1
ATOM 786 C C . VAL A 1 97 ? -12.614 -7.612 -21.840 1.00 45.31 97 VAL A C 1
ATOM 788 O O . VAL A 1 97 ? -12.539 -8.154 -20.735 1.00 45.31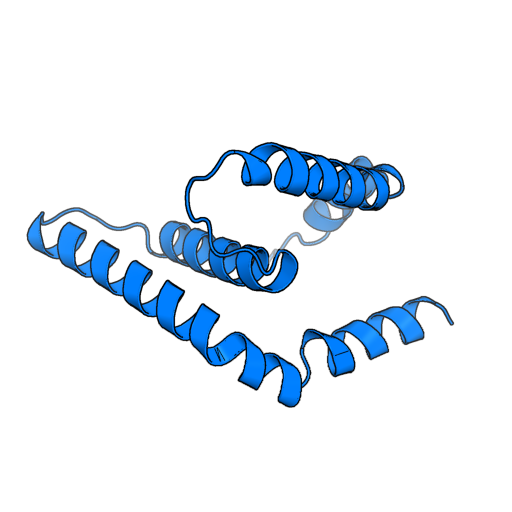 97 VAL A O 1
ATOM 791 N N . SER A 1 98 ? -12.942 -8.313 -22.935 1.00 52.72 98 SER A N 1
ATOM 792 C CA . SER A 1 98 ? -13.144 -9.769 -22.952 1.00 52.72 98 SER A CA 1
ATOM 793 C C . SER A 1 98 ? -11.877 -10.549 -22.588 1.00 52.72 98 SER A C 1
ATOM 795 O O . SER A 1 98 ? -11.974 -11.569 -21.905 1.00 52.72 98 SER A O 1
ATOM 797 N N . ASP A 1 99 ? -10.699 -10.068 -22.984 1.00 54.12 99 ASP A N 1
ATOM 798 C CA . ASP A 1 99 ? -9.413 -10.701 -22.689 1.00 54.12 99 ASP A CA 1
ATOM 799 C C . ASP A 1 99 ? -9.001 -10.483 -21.233 1.00 54.12 99 ASP A C 1
ATOM 801 O O . ASP A 1 99 ? -8.465 -11.404 -20.627 1.00 54.12 99 ASP A O 1
ATOM 805 N N . PHE A 1 100 ? -9.330 -9.337 -20.624 1.00 46.25 100 PHE A N 1
ATOM 806 C CA . PHE A 1 100 ? -9.123 -9.118 -19.186 1.00 46.25 100 PHE A CA 1
ATOM 807 C C . PHE A 1 100 ? -10.023 -10.033 -18.339 1.00 46.25 100 PHE A C 1
ATOM 809 O O . PHE A 1 100 ? -9.546 -10.716 -17.434 1.00 46.25 100 PHE A O 1
ATOM 816 N N . ILE A 1 101 ? -11.311 -10.135 -18.687 1.00 50.75 101 ILE A N 1
ATOM 817 C CA . ILE A 1 101 ? -12.256 -11.037 -18.007 1.00 50.75 101 ILE A CA 1
ATOM 818 C C . ILE A 1 101 ? -11.865 -12.512 -18.214 1.00 50.75 101 ILE A C 1
ATOM 820 O O . ILE A 1 101 ? -11.990 -13.311 -17.285 1.00 50.75 101 ILE A O 1
ATOM 824 N N . LYS A 1 102 ? -11.354 -12.891 -19.394 1.00 51.72 102 LYS A N 1
ATOM 825 C CA . LYS A 1 102 ? -10.799 -14.234 -19.649 1.00 51.72 102 LYS A CA 1
ATOM 826 C C . LYS A 1 102 ? -9.497 -14.492 -18.892 1.00 51.72 102 LYS A C 1
ATOM 828 O O . LYS A 1 102 ? -9.326 -15.590 -18.376 1.00 51.72 102 LYS A O 1
ATOM 833 N N . LEU A 1 103 ? -8.603 -13.508 -18.791 1.00 52.00 103 LEU A N 1
ATOM 834 C CA . LEU A 1 103 ? -7.358 -13.628 -18.031 1.00 52.00 103 LEU A CA 1
ATOM 835 C C . LEU A 1 103 ? -7.661 -13.852 -16.544 1.00 52.00 103 LEU A C 1
ATOM 837 O O . LEU A 1 103 ? -7.077 -14.743 -15.939 1.00 52.00 103 LEU A O 1
ATOM 841 N N . CYS A 1 104 ? -8.629 -13.119 -15.985 1.00 48.38 104 CYS A N 1
ATOM 842 C CA . CYS A 1 104 ? -9.097 -13.325 -14.614 1.00 48.38 104 CYS A CA 1
ATOM 843 C C . CYS A 1 104 ? -9.860 -14.650 -14.435 1.00 48.38 104 CYS A C 1
ATOM 845 O O . CYS A 1 104 ? -9.728 -15.267 -13.386 1.00 48.38 104 CYS A O 1
ATOM 847 N N . LYS A 1 105 ? -10.597 -15.133 -15.449 1.00 45.44 105 LYS A N 1
ATOM 848 C CA . LYS A 1 105 ? -11.218 -16.475 -15.432 1.00 45.44 105 LYS A CA 1
ATOM 849 C C . LYS A 1 105 ? -10.205 -17.621 -15.473 1.00 45.44 105 LYS A C 1
ATOM 851 O O . LYS A 1 105 ? -10.489 -18.682 -14.937 1.00 45.44 105 LYS A O 1
ATOM 856 N N . ASN A 1 106 ? -9.054 -17.423 -16.112 1.00 47.62 106 ASN A N 1
ATOM 857 C CA . ASN A 1 106 ? -7.985 -18.423 -16.178 1.00 47.62 106 ASN A CA 1
ATOM 858 C C . ASN A 1 106 ? -7.074 -18.419 -14.940 1.00 47.62 106 ASN A C 1
ATOM 860 O O . ASN A 1 106 ? -6.243 -19.314 -14.804 1.00 47.62 106 ASN A O 1
ATOM 864 N N . ILE A 1 107 ? -7.234 -17.448 -14.035 1.00 49.66 107 ILE A N 1
ATOM 865 C CA . ILE A 1 107 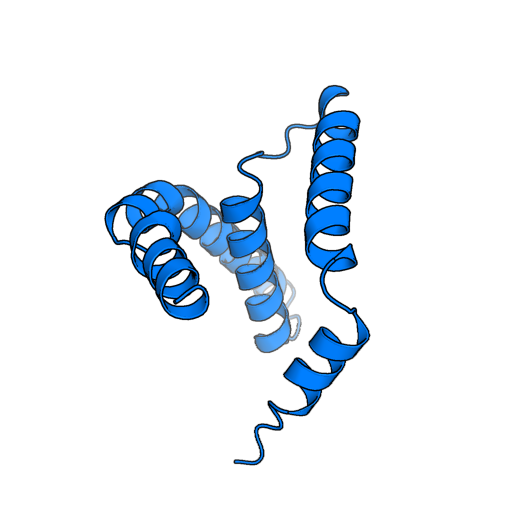? -6.690 -17.493 -12.670 1.00 49.66 107 ILE A CA 1
ATOM 866 C C . ILE A 1 107 ? -7.766 -18.122 -11.771 1.00 49.66 107 ILE A C 1
ATOM 868 O O . ILE A 1 107 ? -8.165 -17.573 -10.747 1.00 49.66 107 ILE A O 1
ATOM 872 N N . ASP A 1 108 ? -8.284 -19.273 -12.201 1.00 45.59 108 ASP A N 1
ATOM 873 C CA . ASP A 1 108 ? -9.033 -20.163 -11.327 1.00 45.59 108 ASP A CA 1
ATOM 874 C C . ASP A 1 108 ? -8.005 -20.749 -10.355 1.00 45.59 108 ASP A C 1
ATOM 876 O O . ASP A 1 108 ? -7.232 -21.650 -10.693 1.00 45.59 108 ASP A O 1
ATOM 880 N N . ILE A 1 109 ? -7.900 -20.141 -9.173 1.00 49.56 109 ILE A N 1
ATOM 881 C CA . ILE A 1 109 ? -7.110 -20.670 -8.060 1.00 49.56 109 ILE A CA 1
ATOM 882 C C . ILE A 1 109 ? -7.943 -21.803 -7.458 1.00 49.56 109 ILE A C 1
ATOM 884 O O . ILE A 1 109 ? -8.577 -21.664 -6.415 1.00 49.56 109 ILE A O 1
ATOM 888 N N . GLY A 1 110 ? -7.984 -22.916 -8.185 1.00 42.19 110 GLY A N 1
ATOM 889 C CA . GLY A 1 110 ? -8.367 -24.211 -7.655 1.00 42.19 110 GLY A CA 1
ATOM 890 C C . GLY A 1 110 ? -7.158 -24.826 -6.961 1.00 42.19 110 GLY A C 1
ATOM 891 O O . GLY A 1 110 ? -6.347 -25.482 -7.617 1.00 42.19 110 GLY A O 1
ATOM 892 N N . GLY A 1 111 ? -7.045 -24.586 -5.652 1.00 38.75 111 GLY A N 1
ATOM 893 C CA . GLY A 1 111 ? -6.024 -25.156 -4.768 1.00 38.75 111 GLY A CA 1
ATOM 894 C C . GLY A 1 111 ? -5.584 -24.197 -3.679 1.00 38.75 111 GLY A C 1
ATOM 895 O O . GLY A 1 111 ? -4.642 -23.424 -3.953 1.00 38.75 111 GLY A O 1
#

Mean predicted aligned error: 13.36 Å

Secondary structure (DSSP, 8-state):
-HHHHHHHHIIIIISSHHHHHHTHHHHHHHHHHHHHHHHHHHHTT----HHHHHHHHHHHHHHHHHH-------TTHHHHHHHHHHHHHHHHHHS-HHHHHHHHHT-----

Solvent-accessible surface area (backbone atoms only — not comparable to full-atom values): 6504 Å² total; per-residue (Å²): 112,66,69,62,49,54,53,47,45,46,50,55,69,57,62,15,71,72,42,47,58,69,45,41,66,56,48,54,51,49,51,52,51,51,52,50,54,51,50,53,35,53,76,69,69,48,89,77,65,62,68,63,55,48,52,51,47,52,50,51,45,51,48,47,71,73,62,73,66,78,89,71,95,50,88,67,52,63,56,52,51,50,49,49,50,47,52,50,46,50,56,54,61,72,39,56,64,68,55,55,54,46,53,58,60,70,63,64,81,86,125

Organism: NCBI:txid638626